Protein AF-A0ABD5DVR9-F1 (afdb_monomer_lite)

InterPro domains:
  IPR007803 Aspartyl/asparaginy/proline hydroxylase [PF05118] (5-92)
  IPR027443 Isopenicillin N synthase-like superfamily [G3DSA:2.60.120.330] (3-92)
  IPR051821 Aspartyl/Asparaginyl beta-hydroxylase domain-containing protein [PTHR46332] (7-92)

pLDDT: mean 89.51, std 7.0, range [68.69, 97.75]

Foldseek 3Di:
DLVVCVVVVVFAADPDCPCVVCVVQVVQVKTKAWQAAADAGDPVNCVVPVPVNVVVVVVNLPRTDMDMDGDPPGDDPDDDDPDDPDDDDDDD

Structure (mmCIF, N/CA/C/O backbone):
data_AF-A0ABD5DVR9-F1
#
_entry.id   AF-A0ABD5DVR9-F1
#
loop_
_atom_site.group_PDB
_atom_site.id
_atom_site.type_symbol
_atom_site.label_atom_id
_atom_site.label_alt_id
_atom_site.label_comp_id
_atom_site.label_asym_id
_atom_site.label_entity_id
_atom_site.label_seq_id
_atom_site.pdbx_PDB_ins_code
_atom_site.Cartn_x
_atom_site.Cartn_y
_atom_site.Cartn_z
_atom_site.occupancy
_atom_site.B_iso_or_equiv
_atom_site.auth_seq_id
_atom_site.auth_comp_id
_atom_site.auth_asym_id
_atom_site.auth_atom_id
_atom_site.pdbx_PDB_model_num
ATOM 1 N N . GLU A 1 1 ? -9.597 -12.277 0.999 1.00 94.75 1 GLU A N 1
ATOM 2 C CA . GLU A 1 1 ? -8.415 -12.037 1.863 1.00 94.75 1 GLU A CA 1
ATOM 3 C C . GLU A 1 1 ? -8.410 -10.635 2.485 1.00 94.75 1 GLU A C 1
ATOM 5 O O . GLU A 1 1 ? -8.333 -10.552 3.701 1.00 94.75 1 GLU A O 1
ATOM 10 N N . GLY A 1 2 ? -8.609 -9.547 1.726 1.00 94.00 2 GLY A N 1
ATOM 11 C CA . GLY A 1 2 ? -8.678 -8.184 2.297 1.00 94.00 2 GLY A CA 1
ATOM 12 C C . GLY A 1 2 ? -9.690 -8.002 3.447 1.00 94.00 2 GLY A C 1
ATOM 13 O O . GLY A 1 2 ? -9.328 -7.502 4.507 1.00 94.00 2 GLY A O 1
ATOM 14 N N . LEU A 1 3 ? -10.928 -8.493 3.293 1.00 94.69 3 LEU A N 1
ATOM 15 C CA . LEU A 1 3 ? -11.940 -8.462 4.367 1.00 94.69 3 LEU A CA 1
ATOM 16 C C . LEU A 1 3 ? -11.520 -9.262 5.611 1.00 94.69 3 LEU A C 1
ATOM 18 O O . LEU A 1 3 ? -11.795 -8.856 6.735 1.00 94.69 3 LEU A O 1
ATOM 22 N N . HIS A 1 4 ? -10.816 -10.379 5.416 1.00 95.88 4 HIS A N 1
ATOM 23 C CA . HIS A 1 4 ? -10.311 -11.195 6.517 1.00 95.88 4 HIS A CA 1
ATOM 24 C C . HIS A 1 4 ? -9.207 -10.460 7.291 1.00 95.88 4 HIS A C 1
ATOM 26 O O . HIS A 1 4 ? -9.239 -10.420 8.518 1.00 95.88 4 HIS A O 1
ATOM 32 N N . LEU A 1 5 ? -8.285 -9.787 6.591 1.00 96.62 5 LEU A N 1
ATOM 33 C CA . LEU A 1 5 ? -7.292 -8.920 7.234 1.00 96.62 5 LEU A CA 1
ATOM 34 C C . LEU A 1 5 ? -7.940 -7.788 8.038 1.00 96.62 5 LEU A C 1
ATOM 36 O O . LEU A 1 5 ? -7.414 -7.414 9.083 1.00 96.62 5 LEU A O 1
ATOM 40 N N . GLN A 1 6 ? -9.053 -7.231 7.553 1.00 93.31 6 GLN A N 1
ATOM 41 C CA . GLN A 1 6 ? -9.787 -6.187 8.264 1.00 93.31 6 GLN A CA 1
ATOM 42 C C . GLN A 1 6 ? -10.407 -6.719 9.563 1.00 93.31 6 GLN A C 1
ATOM 44 O O . GLN A 1 6 ? -10.290 -6.061 10.592 1.00 93.31 6 GLN A O 1
ATOM 49 N N . GLN A 1 7 ? -10.998 -7.919 9.538 1.00 94.69 7 GLN A N 1
ATOM 50 C CA . GLN A 1 7 ? -11.532 -8.590 10.734 1.00 94.69 7 GLN A CA 1
ATOM 51 C C . GLN A 1 7 ? -10.443 -8.912 11.767 1.00 94.69 7 GLN A C 1
ATOM 53 O O . GLN A 1 7 ? -10.694 -8.837 12.963 1.00 94.69 7 GLN A O 1
ATOM 58 N N . LEU A 1 8 ? -9.237 -9.255 11.305 1.00 95.25 8 LEU A N 1
ATOM 59 C CA . LEU A 1 8 ? -8.070 -9.521 12.153 1.00 95.25 8 LEU A CA 1
ATOM 60 C C . LEU A 1 8 ? -7.296 -8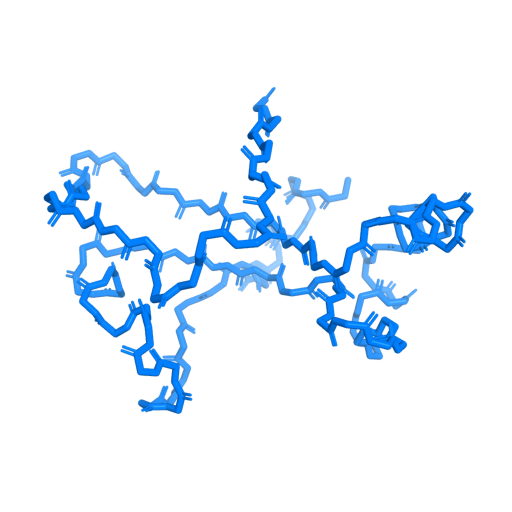.255 12.562 1.00 95.25 8 LEU A C 1
ATOM 62 O O . LEU A 1 8 ? -6.225 -8.368 13.159 1.00 95.25 8 LEU A O 1
ATOM 66 N N . GLU A 1 9 ? -7.775 -7.071 12.172 1.00 94.25 9 GLU A N 1
ATOM 67 C CA . GLU A 1 9 ? -7.123 -5.775 12.412 1.00 94.25 9 GLU A CA 1
ATOM 68 C C . GLU A 1 9 ? -5.670 -5.690 11.895 1.00 94.25 9 GLU A C 1
ATOM 70 O O . GLU A 1 9 ? -4.846 -4.915 12.383 1.00 94.25 9 GLU A O 1
ATOM 75 N N . GLN A 1 10 ? -5.345 -6.466 10.857 1.00 95.25 10 GLN A N 1
ATOM 76 C CA . GLN A 1 10 ? -4.008 -6.504 10.254 1.00 95.25 10 GLN A CA 1
ATOM 77 C C . GLN A 1 10 ? -3.773 -5.356 9.265 1.00 95.25 10 GLN A C 1
ATOM 79 O O . GLN A 1 10 ? -2.627 -5.021 8.964 1.00 95.25 10 GLN A O 1
ATOM 84 N N . ILE A 1 11 ? -4.839 -4.715 8.774 1.00 94.06 11 ILE A N 1
ATOM 85 C CA . ILE A 1 11 ? -4.737 -3.458 8.025 1.00 94.06 11 ILE A CA 1
ATOM 86 C C . ILE A 1 11 ? -4.626 -2.326 9.045 1.00 94.06 11 ILE A C 1
ATOM 88 O O . ILE A 1 11 ? -5.633 -1.866 9.584 1.00 94.06 11 ILE A O 1
ATOM 92 N N . LYS A 1 12 ? -3.399 -1.879 9.325 1.00 91.19 12 LYS A N 1
ATOM 93 C CA . LYS A 1 12 ? -3.101 -0.947 10.424 1.00 91.19 12 LYS A CA 1
ATOM 94 C C . LYS A 1 12 ? -2.295 0.274 9.983 1.00 91.19 12 LYS A C 1
ATOM 96 O O . LYS A 1 12 ? -1.766 0.330 8.871 1.00 91.19 12 LYS A O 1
ATOM 101 N N . ALA A 1 13 ? -2.262 1.290 10.843 1.00 87.69 13 ALA A N 1
ATOM 102 C CA . ALA A 1 13 ? -1.373 2.434 10.667 1.00 87.69 13 ALA A CA 1
ATOM 103 C C . ALA A 1 13 ? 0.089 1.994 10.864 1.00 87.69 13 ALA A C 1
ATOM 105 O O . 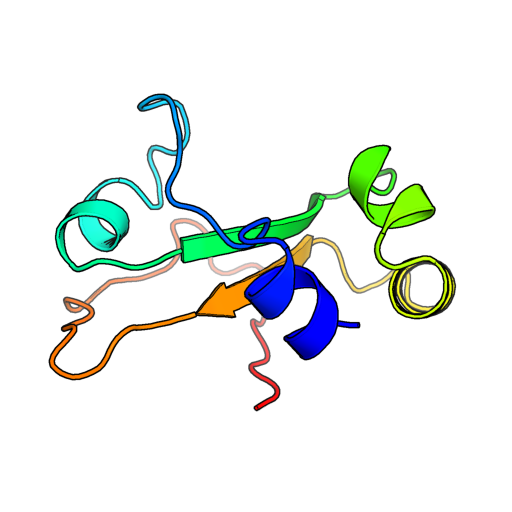ALA A 1 13 ? 0.349 0.928 11.423 1.00 87.69 13 ALA A O 1
ATOM 106 N N . ALA A 1 14 ? 1.051 2.789 10.393 1.00 83.38 14 ALA A N 1
ATOM 107 C CA . ALA A 1 14 ? 2.451 2.497 10.676 1.00 83.38 14 ALA A CA 1
ATOM 108 C C . ALA A 1 14 ? 2.738 2.643 12.179 1.00 83.38 14 ALA A C 1
ATOM 110 O O . ALA A 1 14 ? 2.420 3.666 12.780 1.00 83.38 14 ALA A O 1
ATOM 111 N N . ASP A 1 15 ? 3.381 1.630 12.764 1.00 77.75 15 ASP A N 1
ATOM 112 C CA . ASP A 1 15 ? 3.777 1.637 14.181 1.00 77.75 15 ASP A CA 1
ATOM 113 C C . ASP A 1 15 ? 4.962 2.593 14.444 1.00 77.75 15 ASP A C 1
ATOM 115 O O . ASP A 1 15 ? 5.233 2.978 15.580 1.00 77.75 15 ASP A O 1
ATOM 119 N N . LYS A 1 16 ? 5.703 2.960 13.389 1.00 78.69 16 LYS A N 1
ATOM 120 C CA . LYS A 1 16 ? 6.885 3.832 13.423 1.00 78.69 16 LYS A CA 1
ATOM 121 C C . LYS A 1 16 ? 6.811 4.856 12.287 1.00 78.69 16 LYS A C 1
ATOM 123 O O . LYS A 1 16 ? 6.159 4.630 11.275 1.00 78.69 16 LYS A O 1
ATOM 128 N N . TYR A 1 17 ? 7.549 5.959 12.406 1.00 71.56 17 TYR A N 1
ATOM 129 C CA . TYR A 1 17 ? 7.657 6.992 11.359 1.00 71.56 17 TYR A CA 1
ATOM 130 C C . TYR A 1 17 ? 8.638 6.624 10.232 1.00 71.56 17 TYR A C 1
ATOM 132 O O . TYR A 1 17 ? 9.292 7.495 9.659 1.00 71.56 17 TYR A O 1
ATOM 140 N N . ASN A 1 18 ? 8.775 5.335 9.925 1.00 77.69 18 ASN A N 1
ATOM 141 C CA . ASN A 1 18 ? 9.682 4.823 8.896 1.00 77.69 18 ASN A CA 1
ATOM 142 C C . ASN A 1 18 ? 9.081 4.865 7.480 1.00 77.69 18 ASN A C 1
ATOM 144 O O . ASN A 1 18 ? 9.769 4.541 6.517 1.00 77.69 18 ASN A O 1
ATOM 148 N N . ASP A 1 19 ? 7.841 5.337 7.340 1.00 74.25 19 ASP A N 1
ATOM 149 C CA . ASP A 1 19 ? 7.149 5.503 6.064 1.00 74.25 19 ASP A CA 1
ATOM 150 C C . ASP A 1 19 ? 7.000 6.969 5.686 1.00 74.25 19 ASP A C 1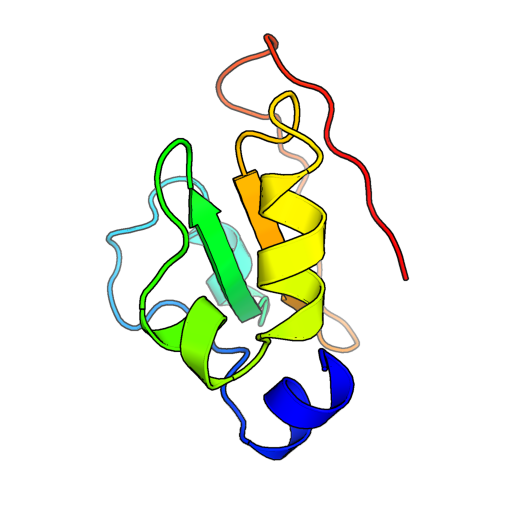
ATOM 152 O O . ASP A 1 19 ? 5.905 7.534 5.632 1.00 74.25 19 ASP A O 1
ATOM 156 N N . ALA A 1 20 ? 8.140 7.595 5.391 1.00 68.69 20 ALA A N 1
ATOM 157 C CA . ALA A 1 20 ? 8.229 9.021 5.091 1.00 68.69 20 ALA A CA 1
ATOM 158 C C . ALA A 1 20 ? 7.216 9.491 4.026 1.00 68.69 20 ALA A C 1
ATOM 160 O O . ALA A 1 20 ? 6.660 10.580 4.157 1.00 68.69 20 ALA A O 1
ATOM 161 N N . GLY A 1 21 ? 6.919 8.656 3.022 1.00 72.12 21 GLY A N 1
ATOM 162 C CA . GLY A 1 21 ? 5.948 8.958 1.963 1.00 72.12 21 GLY A CA 1
ATOM 163 C C . GLY A 1 21 ? 4.472 8.896 2.380 1.00 72.12 21 GLY A C 1
ATOM 164 O O . GLY A 1 21 ? 3.627 9.436 1.673 1.00 72.12 21 GLY A O 1
ATOM 165 N N . PHE A 1 22 ? 4.151 8.272 3.518 1.00 77.12 22 PHE A N 1
ATOM 166 C CA . PHE A 1 22 ? 2.773 8.022 3.968 1.00 77.12 22 PHE A CA 1
ATOM 167 C C . PHE A 1 22 ? 2.455 8.612 5.351 1.00 77.12 22 PHE A C 1
ATOM 169 O O . PHE A 1 22 ? 1.299 8.597 5.776 1.00 77.12 22 PHE A O 1
ATOM 176 N N . ASN A 1 23 ? 3.443 9.199 6.037 1.00 79.50 23 ASN A N 1
ATOM 177 C CA . ASN A 1 23 ? 3.293 9.786 7.375 1.00 79.50 23 ASN A CA 1
ATOM 178 C C . ASN A 1 23 ? 2.118 10.772 7.498 1.00 79.50 23 ASN A C 1
ATOM 180 O O . ASN A 1 23 ? 1.425 10.796 8.516 1.00 79.50 23 ASN A O 1
ATOM 184 N N . SER A 1 24 ? 1.868 11.585 6.470 1.00 75.94 24 SER A N 1
ATOM 185 C CA . SER A 1 24 ? 0.749 12.533 6.464 1.00 75.94 24 SER A CA 1
ATOM 186 C C . SER A 1 24 ? -0.619 11.853 6.347 1.00 75.94 24 SER A C 1
ATOM 188 O O . SER A 1 24 ? -1.595 12.399 6.856 1.00 75.94 24 SER A O 1
ATOM 190 N N . PHE A 1 25 ? -0.703 10.666 5.740 1.00 80.94 25 PHE A N 1
ATOM 191 C CA . PHE A 1 25 ? -1.958 9.926 5.576 1.00 80.94 25 PHE A CA 1
ATOM 192 C C . PHE A 1 25 ? -2.355 9.173 6.845 1.00 80.94 25 PHE A C 1
ATOM 194 O O . PHE A 1 25 ? -3.542 9.074 7.150 1.00 80.94 25 PHE A O 1
ATOM 201 N N . PHE A 1 26 ? -1.388 8.712 7.646 1.00 79.25 26 PHE A N 1
ATOM 202 C CA . PHE A 1 26 ? -1.699 8.088 8.939 1.00 79.25 26 PHE A CA 1
ATOM 203 C C . PHE A 1 26 ? -2.419 9.058 9.890 1.00 79.25 26 PHE A C 1
ATOM 205 O O . PHE A 1 26 ? -3.281 8.634 10.656 1.00 79.25 26 PHE A O 1
ATOM 212 N N . LYS A 1 27 ? -2.156 10.372 9.788 1.00 79.06 27 LYS A N 1
ATOM 213 C CA . LYS A 1 27 ? -2.864 11.403 10.575 1.00 79.06 27 LYS A CA 1
ATOM 214 C C . LYS A 1 27 ? -4.358 11.485 10.266 1.00 79.06 27 LYS A C 1
ATOM 216 O O . LYS A 1 27 ? -5.118 11.952 11.106 1.00 79.06 27 LYS A O 1
ATOM 221 N N . THR A 1 28 ? -4.777 11.061 9.075 1.00 80.06 28 THR A N 1
ATOM 222 C CA . THR A 1 28 ? -6.184 11.055 8.656 1.00 80.06 28 THR A CA 1
ATOM 223 C C . THR A 1 28 ? -6.792 9.656 8.691 1.00 80.06 28 THR A C 1
ATOM 225 O O . THR A 1 28 ? -7.832 9.427 8.085 1.00 80.06 28 THR A O 1
ATOM 228 N N . GLY A 1 29 ? -6.178 8.723 9.426 1.00 84.06 29 GLY A N 1
ATOM 229 C CA . GLY A 1 29 ? -6.732 7.393 9.679 1.00 84.06 29 GLY A CA 1
ATOM 230 C C . GLY A 1 29 ? -6.468 6.369 8.577 1.00 84.06 29 GLY A C 1
ATOM 231 O O . GLY A 1 29 ? -6.992 5.261 8.659 1.00 84.06 29 GLY A O 1
ATOM 232 N N . TRP A 1 30 ? -5.657 6.697 7.566 1.00 89.56 30 TRP A N 1
ATOM 233 C CA . TRP A 1 30 ? -5.270 5.730 6.541 1.00 89.56 30 TRP A CA 1
ATOM 234 C C . TRP A 1 30 ? -4.532 4.540 7.164 1.00 89.56 30 TRP A C 1
ATOM 236 O O . TRP A 1 30 ? -3.648 4.716 8.004 1.00 89.56 30 TRP A O 1
ATOM 246 N N . LYS A 1 31 ? -4.886 3.323 6.750 1.00 92.44 31 LYS A N 1
ATOM 247 C CA . LYS A 1 31 ? -4.262 2.074 7.207 1.00 92.44 31 LYS A CA 1
ATOM 248 C C . LYS A 1 31 ? -3.922 1.202 6.008 1.00 92.44 31 LYS A C 1
ATOM 250 O O . LYS A 1 31 ? -4.538 1.329 4.949 1.00 92.44 31 LYS A O 1
ATOM 255 N N . ARG A 1 32 ? -2.969 0.289 6.181 1.00 93.69 32 ARG A N 1
ATOM 256 C CA . ARG A 1 32 ? -2.510 -0.595 5.105 1.00 93.69 32 ARG A CA 1
ATOM 257 C C . ARG A 1 32 ? -2.016 -1.946 5.615 1.00 93.69 32 ARG A C 1
ATOM 259 O O . ARG A 1 32 ? -1.676 -2.099 6.785 1.00 93.69 32 ARG A O 1
ATOM 266 N N . PHE A 1 33 ? -1.898 -2.888 4.693 1.00 95.00 33 PHE A N 1
ATOM 267 C CA . PHE A 1 33 ? -1.195 -4.151 4.860 1.00 95.00 33 PHE A CA 1
ATOM 268 C C . PHE A 1 33 ? -0.389 -4.437 3.594 1.00 95.00 33 PHE A C 1
ATOM 270 O O . PHE A 1 33 ? -0.958 -4.552 2.507 1.00 95.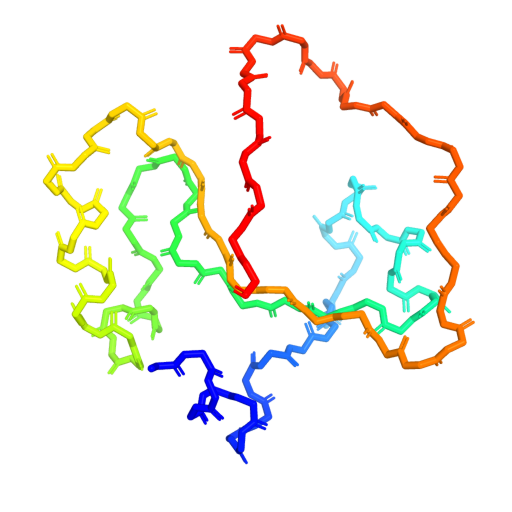00 33 PHE A O 1
ATOM 277 N N . TYR A 1 34 ? 0.932 -4.537 3.720 1.00 94.00 34 TYR A N 1
ATOM 278 C CA . TYR A 1 34 ? 1.809 -4.799 2.583 1.00 94.00 34 TYR A CA 1
ATOM 279 C C . TYR A 1 34 ? 1.761 -6.258 2.143 1.00 94.00 34 TYR A C 1
ATOM 281 O O . TYR A 1 34 ? 1.929 -7.163 2.955 1.00 94.00 34 TYR A O 1
ATOM 289 N N . LEU A 1 35 ? 1.603 -6.464 0.836 1.00 95.56 35 LEU A N 1
ATOM 290 C CA . LEU A 1 35 ? 1.728 -7.774 0.200 1.00 95.56 35 LEU A CA 1
ATOM 291 C C . LEU A 1 35 ? 3.132 -7.954 -0.378 1.00 95.56 35 LEU A C 1
ATOM 293 O O . LEU A 1 35 ? 3.799 -8.955 -0.126 1.00 95.56 35 LEU A O 1
ATOM 297 N N . LYS A 1 36 ? 3.590 -6.945 -1.126 1.00 93.69 36 LYS A N 1
ATOM 298 C CA . LYS A 1 36 ? 4.857 -6.952 -1.859 1.00 93.69 36 LYS A CA 1
ATOM 299 C C . LYS A 1 36 ? 5.444 -5.548 -1.917 1.00 93.69 36 LYS A C 1
ATOM 301 O O . LYS A 1 36 ? 4.707 -4.582 -2.138 1.00 93.69 36 LYS A O 1
ATOM 306 N N . TRP A 1 37 ? 6.762 -5.448 -1.772 1.00 90.06 37 TRP A N 1
ATOM 307 C CA . TRP A 1 37 ? 7.511 -4.215 -1.991 1.00 90.06 37 TRP A CA 1
ATOM 308 C C . TRP A 1 37 ? 8.806 -4.523 -2.748 1.00 90.06 37 TRP A C 1
ATOM 310 O O . TRP A 1 37 ? 9.822 -4.885 -2.167 1.00 90.06 37 TRP A O 1
ATOM 320 N N . TYR A 1 38 ? 8.729 -4.371 -4.064 1.00 85.75 38 TYR A N 1
ATOM 321 C CA . TYR A 1 38 ? 9.697 -4.773 -5.083 1.00 85.75 38 TYR A CA 1
ATOM 322 C C . TYR A 1 38 ? 9.909 -6.276 -5.209 1.00 85.75 38 TYR A C 1
ATOM 324 O O . TYR A 1 38 ? 9.288 -6.886 -6.079 1.00 85.75 38 TYR A O 1
ATOM 332 N N . GLU A 1 39 ? 10.799 -6.832 -4.396 1.00 82.44 39 GLU A N 1
ATOM 333 C CA . GLU A 1 39 ? 11.256 -8.217 -4.505 1.00 82.44 39 GLU A CA 1
ATOM 334 C C . GLU A 1 39 ? 10.222 -9.172 -3.890 1.00 82.44 39 GLU A C 1
ATOM 336 O O . GLU A 1 39 ? 9.044 -9.163 -4.266 1.00 82.44 39 GLU A O 1
ATOM 341 N N . ASP A 1 40 ? 10.646 -10.008 -2.949 1.00 82.62 40 ASP A N 1
ATOM 342 C CA . ASP A 1 40 ? 9.795 -11.025 -2.361 1.00 82.62 40 ASP A CA 1
ATOM 343 C C . ASP A 1 40 ? 8.601 -10.448 -1.594 1.00 82.62 40 ASP A C 1
ATOM 345 O O . ASP A 1 40 ? 8.588 -9.320 -1.086 1.00 82.62 40 ASP A O 1
ATOM 349 N N . ALA A 1 41 ? 7.558 -11.273 -1.514 1.00 85.94 41 ALA A N 1
ATOM 350 C CA . ALA A 1 41 ? 6.405 -10.989 -0.682 1.00 85.94 41 ALA A CA 1
ATOM 351 C C . ALA A 1 41 ? 6.809 -10.935 0.797 1.00 85.94 41 ALA A C 1
ATOM 353 O O . ALA A 1 41 ? 7.686 -11.671 1.255 1.00 85.94 41 ALA A O 1
ATOM 354 N N . HIS A 1 42 ? 6.121 -10.096 1.570 1.00 88.25 42 HIS A N 1
ATOM 355 C CA . HIS A 1 42 ? 6.352 -10.050 3.009 1.00 88.25 42 HIS A CA 1
ATOM 356 C C . HIS A 1 42 ? 5.976 -11.410 3.638 1.00 88.25 42 HIS A C 1
ATOM 358 O O . HIS A 1 42 ? 4.950 -11.977 3.253 1.00 88.25 42 HIS A O 1
ATOM 364 N N . PRO A 1 43 ? 6.714 -11.943 4.632 1.00 92.56 43 PRO A N 1
ATOM 365 C CA . PRO A 1 43 ? 6.381 -13.236 5.243 1.00 92.56 43 PRO A CA 1
ATOM 366 C C . PRO A 1 43 ? 4.931 -13.322 5.745 1.00 92.56 43 PRO A C 1
ATOM 368 O O . PRO A 1 43 ? 4.251 -14.326 5.541 1.00 92.56 43 PRO A O 1
ATOM 371 N N . SER A 1 44 ? 4.414 -12.227 6.316 1.00 94.19 44 SER A N 1
ATOM 372 C CA . SER A 1 44 ? 3.008 -12.142 6.737 1.00 94.19 44 SER A CA 1
ATOM 373 C C . SER A 1 44 ? 2.020 -12.200 5.570 1.00 94.19 44 SER A C 1
ATOM 375 O O . SER A 1 44 ? 0.913 -12.694 5.751 1.00 94.19 44 SER A O 1
ATOM 377 N N . ALA A 1 45 ? 2.390 -11.717 4.381 1.00 95.75 45 ALA A N 1
ATOM 378 C CA . ALA A 1 45 ? 1.546 -11.782 3.191 1.00 95.75 45 ALA A CA 1
ATOM 379 C C . ALA A 1 45 ? 1.394 -13.226 2.708 1.00 95.75 45 ALA A C 1
ATOM 381 O O . ALA A 1 45 ? 0.275 -13.664 2.454 1.00 95.75 45 ALA A O 1
ATOM 382 N N . SER A 1 46 ? 2.487 -13.991 2.690 1.00 94.44 46 SER A N 1
ATOM 383 C CA . SER A 1 46 ? 2.457 -15.418 2.351 1.00 94.44 46 SER A CA 1
ATOM 384 C C . SER A 1 46 ? 1.581 -16.230 3.311 1.00 94.44 46 SER A C 1
ATOM 386 O O . SER A 1 46 ? 0.931 -17.179 2.884 1.00 94.44 46 SER A O 1
ATOM 388 N N . GLN A 1 47 ? 1.540 -15.853 4.594 1.00 95.81 47 GLN A N 1
ATOM 389 C CA . GLN A 1 47 ? 0.726 -16.529 5.608 1.00 95.81 47 GLN A CA 1
ATOM 390 C C . GLN A 1 47 ? -0.750 -16.105 5.576 1.00 95.81 47 GLN A C 1
ATOM 392 O O . GLN A 1 47 ? -1.635 -16.953 5.647 1.00 95.81 47 GLN A O 1
ATOM 397 N N . LEU A 1 48 ? -1.025 -14.799 5.523 1.00 97.12 48 LEU A N 1
ATOM 398 C CA . LEU A 1 48 ? -2.374 -14.250 5.713 1.00 97.12 48 LEU A CA 1
ATOM 399 C C . LEU A 1 48 ? -3.130 -14.032 4.399 1.00 97.12 48 LEU A C 1
ATOM 401 O O . LEU A 1 48 ? -4.350 -13.884 4.409 1.00 97.12 48 LEU A O 1
ATOM 405 N N . CYS A 1 49 ? -2.412 -13.945 3.280 1.00 97.50 49 CYS A N 1
ATOM 406 C CA . CYS A 1 49 ? -2.959 -13.726 1.941 1.00 97.50 49 CYS A CA 1
ATOM 407 C C . CYS A 1 49 ? -2.290 -14.652 0.905 1.00 97.50 49 CYS A C 1
ATOM 409 O O . CYS A 1 49 ? -1.712 -14.153 -0.070 1.00 97.50 49 CYS A O 1
ATOM 411 N N . PRO A 1 50 ? -2.282 -15.983 1.111 1.00 96.88 50 PRO A N 1
ATOM 412 C CA . PRO A 1 50 ? -1.566 -16.913 0.240 1.00 96.88 5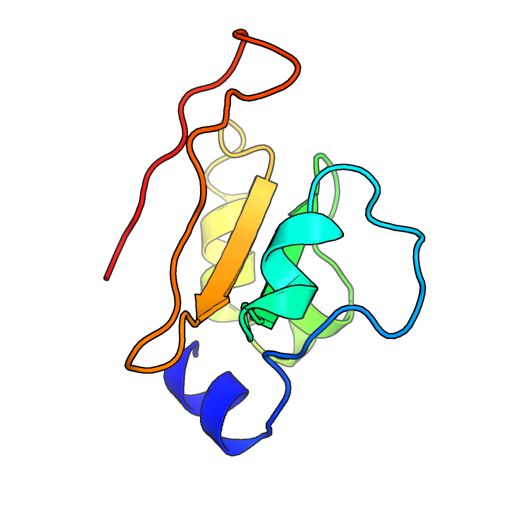0 PRO A CA 1
ATOM 413 C C . PRO A 1 50 ? -2.038 -16.859 -1.219 1.00 96.88 50 PRO A C 1
ATOM 415 O O . PRO A 1 50 ? -1.208 -16.972 -2.122 1.00 96.88 50 PRO A O 1
ATOM 418 N N . GLN A 1 51 ? -3.333 -16.641 -1.474 1.00 97.75 51 GLN A N 1
ATOM 419 C CA . GLN A 1 51 ? -3.872 -16.624 -2.837 1.00 97.75 51 GLN A CA 1
ATOM 420 C C . GLN A 1 51 ? -3.451 -15.356 -3.582 1.00 97.75 51 GLN A C 1
ATOM 422 O O . GLN A 1 51 ? -2.920 -15.435 -4.690 1.00 97.75 51 GLN A O 1
ATOM 427 N N . THR A 1 52 ? -3.614 -14.187 -2.957 1.00 96.88 52 THR A N 1
ATOM 428 C CA . THR A 1 52 ? -3.165 -12.914 -3.542 1.00 96.88 52 THR A CA 1
ATOM 429 C C . THR A 1 52 ? -1.645 -12.899 -3.710 1.00 96.88 52 THR A C 1
ATOM 431 O O . THR A 1 52 ? -1.136 -12.405 -4.713 1.00 96.88 52 THR A O 1
ATOM 434 N N . THR A 1 53 ? -0.902 -13.479 -2.764 1.00 96.38 53 THR A N 1
ATOM 435 C CA . THR A 1 53 ? 0.561 -13.586 -2.851 1.00 96.38 53 THR A CA 1
ATOM 436 C C . THR A 1 53 ? 1.001 -14.469 -4.019 1.00 96.38 53 THR A C 1
ATOM 438 O O . THR A 1 53 ? 1.942 -14.106 -4.725 1.00 96.38 53 THR A O 1
ATOM 441 N N . ALA A 1 54 ? 0.320 -15.594 -4.257 1.00 96.25 54 ALA A N 1
ATOM 442 C CA . ALA A 1 54 ? 0.574 -16.440 -5.421 1.00 96.25 54 ALA A CA 1
ATOM 443 C C . ALA A 1 54 ? 0.282 -15.691 -6.733 1.00 96.25 54 ALA A C 1
ATOM 445 O O . ALA A 1 54 ? 1.148 -15.633 -7.597 1.00 96.25 54 ALA A O 1
ATOM 446 N N . LEU A 1 55 ? -0.864 -15.010 -6.832 1.00 96.19 55 LEU A N 1
ATOM 447 C CA . LEU A 1 55 ? -1.221 -14.203 -8.005 1.00 96.19 55 LEU A CA 1
ATOM 448 C C . LEU A 1 55 ? -0.162 -13.130 -8.318 1.00 96.19 55 LEU A C 1
ATOM 450 O O . LEU A 1 55 ? 0.242 -12.953 -9.463 1.00 96.19 55 LEU A O 1
ATOM 454 N N . LEU A 1 56 ? 0.316 -12.410 -7.300 1.00 95.62 56 LEU A N 1
ATOM 455 C CA . LEU A 1 56 ? 1.340 -11.372 -7.470 1.00 95.62 56 LEU A CA 1
ATOM 456 C C . LEU A 1 56 ? 2.696 -11.925 -7.930 1.00 95.62 56 LEU A C 1
ATOM 458 O O . LEU A 1 56 ? 3.497 -11.177 -8.498 1.00 95.62 56 LEU A O 1
ATOM 462 N N . ARG A 1 57 ? 2.971 -13.209 -7.677 1.00 94.06 57 ARG A N 1
ATOM 463 C CA . ARG A 1 57 ? 4.175 -13.892 -8.165 1.00 94.06 57 ARG A CA 1
ATOM 464 C C . ARG A 1 57 ? 4.116 -14.111 -9.674 1.00 94.06 57 ARG A C 1
ATOM 466 O O . ARG A 1 57 ? 5.133 -13.944 -10.341 1.00 94.06 57 ARG A O 1
ATOM 473 N N . ASP A 1 58 ? 2.927 -14.380 -10.200 1.00 96.31 58 ASP A N 1
ATOM 474 C CA . ASP A 1 58 ? 2.701 -14.625 -11.627 1.00 96.31 58 ASP A CA 1
ATOM 475 C C . ASP A 1 58 ? 2.679 -13.327 -12.460 1.00 96.31 58 ASP A C 1
ATOM 477 O O . ASP A 1 58 ? 2.680 -13.368 -13.690 1.00 96.31 58 ASP A O 1
ATOM 481 N N . ILE A 1 59 ? 2.704 -12.154 -11.808 1.00 95.12 59 ILE A N 1
ATOM 482 C CA . ILE A 1 59 ? 2.669 -10.833 -12.452 1.00 95.12 59 ILE A CA 1
ATOM 483 C C . ILE A 1 59 ? 3.933 -10.025 -12.079 1.00 95.12 59 ILE A C 1
ATOM 485 O O . ILE A 1 59 ? 3.877 -9.089 -11.273 1.00 95.12 59 ILE A O 1
ATOM 489 N N . PRO A 1 60 ? 5.106 -10.327 -12.670 1.00 92.06 60 PRO A N 1
ATOM 490 C CA . PRO A 1 60 ? 6.393 -9.728 -12.281 1.00 92.06 60 PRO A CA 1
ATOM 491 C C . PRO A 1 60 ? 6.514 -8.218 -12.568 1.00 92.06 60 PRO A C 1
ATOM 493 O O . PRO A 1 60 ? 7.417 -7.545 -12.048 1.00 92.06 60 PRO A O 1
ATOM 496 N N . SER A 1 61 ? 5.612 -7.667 -13.387 1.00 93.81 61 SER A N 1
ATOM 497 C CA . SER A 1 61 ? 5.492 -6.225 -13.625 1.00 93.81 61 SER A CA 1
ATOM 498 C C . SER A 1 61 ? 4.938 -5.474 -12.409 1.00 93.81 61 SER A C 1
ATOM 500 O O . SER A 1 61 ? 5.259 -4.299 -12.229 1.00 93.81 61 SER A O 1
ATOM 502 N N . VAL A 1 62 ? 4.182 -6.139 -11.527 1.00 95.12 62 VAL A N 1
ATOM 503 C CA . VAL A 1 62 ? 3.720 -5.545 -10.269 1.00 95.12 62 VAL A CA 1
ATOM 504 C C . VAL A 1 62 ? 4.877 -5.525 -9.281 1.00 95.12 62 VAL A C 1
ATOM 506 O O . VAL A 1 62 ? 5.285 -6.553 -8.732 1.00 95.12 62 VAL A O 1
ATOM 509 N N . LYS A 1 63 ? 5.419 -4.326 -9.061 1.00 93.25 63 LYS A N 1
ATOM 510 C CA . LYS A 1 63 ? 6.523 -4.104 -8.122 1.00 93.25 63 LYS A CA 1
ATOM 511 C C . LYS A 1 63 ? 6.040 -3.947 -6.690 1.00 93.25 63 LYS A C 1
ATOM 513 O O . LYS A 1 63 ? 6.688 -4.451 -5.793 1.00 93.25 63 LYS A O 1
ATOM 518 N N . ALA A 1 64 ? 4.900 -3.313 -6.450 1.00 94.19 64 ALA A N 1
ATOM 519 C CA . ALA A 1 64 ? 4.379 -3.142 -5.100 1.00 94.19 64 ALA A CA 1
ATOM 520 C C . ALA A 1 64 ? 2.872 -3.373 -5.061 1.00 94.19 64 ALA A C 1
ATOM 522 O O . ALA A 1 64 ? 2.155 -2.982 -5.981 1.00 94.19 64 ALA A O 1
ATOM 523 N N . ALA A 1 65 ? 2.406 -3.988 -3.979 1.00 96.06 65 ALA A N 1
ATOM 524 C CA . ALA A 1 65 ? 0.994 -4.233 -3.733 1.00 96.06 65 ALA A CA 1
ATOM 525 C C . ALA A 1 65 ? 0.704 -4.182 -2.232 1.00 96.06 65 ALA A C 1
ATOM 527 O O . ALA A 1 65 ? 1.513 -4.613 -1.403 1.00 96.06 65 ALA A O 1
ATOM 528 N N . MET A 1 66 ? -0.464 -3.657 -1.881 1.00 95.88 66 MET A N 1
ATOM 529 C CA . MET A 1 66 ? -0.947 -3.594 -0.509 1.00 95.88 66 MET A CA 1
ATOM 530 C C . MET A 1 66 ? -2.472 -3.556 -0.497 1.00 95.88 66 MET A C 1
ATOM 532 O O . MET A 1 66 ? -3.083 -3.048 -1.436 1.00 95.88 66 MET A O 1
ATOM 536 N N . PHE A 1 67 ? -3.069 -4.024 0.591 1.00 96.44 67 PHE A N 1
ATOM 537 C CA . PHE A 1 67 ? -4.425 -3.623 0.947 1.00 96.44 67 PHE A CA 1
ATOM 538 C C . PHE A 1 67 ? -4.357 -2.291 1.685 1.00 96.44 67 PHE A C 1
ATOM 540 O O . PHE A 1 67 ? -3.458 -2.083 2.499 1.00 96.44 67 PHE A O 1
ATOM 547 N N . ALA A 1 68 ? -5.296 -1.394 1.410 1.00 94.19 68 ALA A N 1
ATOM 548 C CA . ALA A 1 68 ? -5.384 -0.103 2.072 1.00 94.19 68 ALA A CA 1
ATOM 549 C C . ALA A 1 68 ? -6.838 0.203 2.419 1.00 94.19 68 ALA A C 1
ATOM 551 O O . ALA A 1 68 ? -7.738 -0.078 1.632 1.00 94.19 68 ALA A O 1
ATOM 552 N N . THR A 1 69 ? -7.058 0.798 3.587 1.00 93.19 69 THR A N 1
ATOM 553 C CA . THR A 1 69 ? -8.380 1.267 4.011 1.00 93.19 69 THR A CA 1
ATOM 554 C C . THR A 1 69 ? -8.309 2.741 4.347 1.00 93.19 69 THR A C 1
ATOM 556 O O . THR A 1 69 ? -7.399 3.190 5.053 1.00 93.19 69 THR A O 1
ATOM 559 N N . LEU A 1 70 ? -9.306 3.471 3.869 1.00 90.56 70 LEU A N 1
ATOM 560 C CA . LEU A 1 70 ? -9.536 4.863 4.197 1.00 90.56 70 LEU A CA 1
ATOM 561 C C . LEU A 1 70 ? -10.840 4.932 5.012 1.00 90.56 70 LEU A C 1
ATOM 563 O O . LEU A 1 70 ? -11.878 4.538 4.483 1.00 90.56 70 LEU A O 1
ATOM 567 N N . PRO A 1 71 ? -10.793 5.333 6.294 1.00 87.75 71 PRO A N 1
ATOM 568 C CA . PRO A 1 71 ? -11.991 5.487 7.111 1.00 87.75 71 PRO A CA 1
ATOM 569 C C . PRO A 1 71 ? -12.967 6.517 6.543 1.00 87.75 71 PRO A C 1
ATOM 571 O O . PRO A 1 71 ? -12.601 7.382 5.745 1.00 87.75 71 PRO A O 1
ATOM 574 N N . ASP A 1 72 ? -14.213 6.443 7.002 1.00 89.50 72 ASP A N 1
ATOM 575 C CA . ASP A 1 72 ? -15.200 7.469 6.691 1.00 89.50 72 ASP A CA 1
ATOM 576 C C . ASP A 1 72 ? -14.751 8.847 7.209 1.00 89.50 72 ASP A C 1
ATOM 578 O O . ASP A 1 72 ? -14.101 8.965 8.252 1.00 89.50 72 ASP A O 1
ATOM 582 N N . GLY A 1 73 ? -15.044 9.895 6.440 1.00 85.25 73 GLY A N 1
ATOM 583 C CA . GLY A 1 73 ? -14.613 11.267 6.727 1.00 85.25 73 GLY A CA 1
ATOM 584 C C . GLY A 1 73 ? -13.111 11.544 6.558 1.00 85.25 73 GLY A C 1
ATOM 585 O O . GLY A 1 73 ? -12.678 12.692 6.707 1.00 85.25 73 GLY A O 1
ATOM 586 N N . SER A 1 74 ? -12.290 10.547 6.219 1.00 85.50 74 SER A N 1
ATOM 587 C CA . SER A 1 74 ? -10.863 10.753 5.978 1.00 85.50 74 SER A CA 1
ATOM 588 C C . SER A 1 74 ? -10.604 11.573 4.716 1.00 85.50 74 SER A C 1
ATOM 590 O O . SER A 1 74 ? -11.192 11.361 3.656 1.00 85.50 74 SER A O 1
ATOM 592 N N . ARG A 1 75 ? -9.636 12.490 4.804 1.00 82.00 75 ARG A N 1
ATOM 593 C CA . ARG A 1 75 ? -9.209 13.329 3.680 1.00 82.00 75 ARG A CA 1
ATOM 594 C C . ARG A 1 75 ? -7.783 12.999 3.263 1.00 82.00 75 ARG A C 1
ATOM 596 O O . ARG A 1 75 ? -6.861 13.064 4.078 1.00 82.00 75 ARG A O 1
ATOM 603 N N . LEU A 1 76 ? -7.591 12.728 1.974 1.00 82.69 76 LEU A N 1
ATOM 604 C CA . LEU A 1 76 ? -6.266 12.669 1.363 1.00 82.69 76 LEU A CA 1
ATOM 605 C C . LEU A 1 76 ? -5.910 14.063 0.820 1.00 82.69 76 LEU A C 1
ATOM 607 O O . LEU A 1 76 ? -6.601 14.565 -0.071 1.00 82.69 76 LEU A O 1
ATOM 611 N N . PRO A 1 77 ? -4.874 14.739 1.351 1.00 84.00 77 PRO A N 1
ATOM 612 C CA . PRO A 1 77 ? -4.429 16.010 0.795 1.00 84.00 77 PRO A CA 1
ATOM 613 C C . PRO A 1 77 ? -3.890 15.811 -0.627 1.00 84.00 77 PRO A C 1
ATOM 615 O O . PRO A 1 77 ? -3.485 14.710 -1.010 1.00 84.00 77 PRO A O 1
ATOM 618 N N . ARG A 1 78 ? -3.849 16.894 -1.411 1.00 87.38 78 ARG A N 1
ATOM 619 C CA . ARG A 1 78 ? -3.205 16.876 -2.732 1.00 87.38 78 ARG A CA 1
ATOM 620 C C . ARG A 1 78 ? -1.748 16.445 -2.564 1.00 87.38 78 ARG A C 1
ATOM 622 O O . ARG A 1 78 ? -1.011 17.060 -1.799 1.00 87.38 78 ARG A O 1
ATOM 629 N N . HIS A 1 79 ? -1.352 15.405 -3.283 1.00 85.81 79 HIS A N 1
ATOM 630 C CA . HIS A 1 79 ? -0.004 14.852 -3.259 1.00 85.81 79 HIS A CA 1
ATOM 631 C C . HIS A 1 79 ? 0.373 14.341 -4.651 1.00 85.81 79 HIS A C 1
ATOM 633 O O . HIS A 1 79 ? -0.468 14.263 -5.550 1.00 85.81 79 HIS A O 1
ATOM 639 N N . ARG A 1 80 ? 1.655 14.036 -4.833 1.00 85.56 80 ARG A N 1
ATOM 640 C CA . ARG A 1 80 ? 2.208 13.391 -6.024 1.00 85.56 80 ARG A CA 1
ATOM 641 C C . ARG A 1 80 ? 3.209 12.349 -5.564 1.00 85.56 80 ARG A C 1
ATOM 643 O O . ARG A 1 80 ? 3.829 12.529 -4.516 1.00 85.56 80 ARG A O 1
ATOM 650 N N . ASP A 1 81 ? 3.3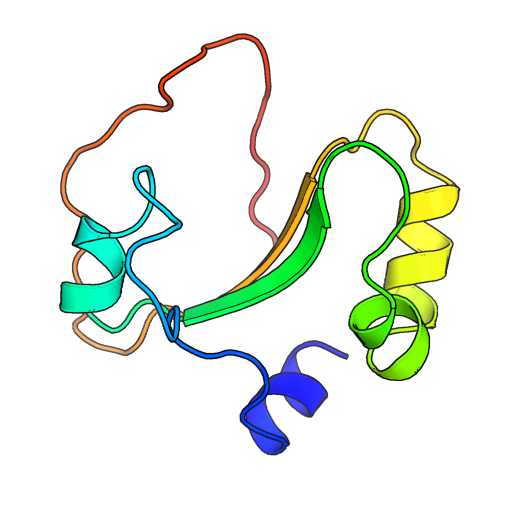60 11.288 -6.341 1.00 84.00 81 ASP A N 1
ATOM 651 C CA . ASP A 1 81 ? 4.428 10.335 -6.083 1.00 84.00 81 ASP A CA 1
ATOM 652 C C . ASP A 1 81 ? 5.800 11.012 -6.236 1.00 84.00 81 ASP A C 1
ATOM 654 O O . ASP A 1 81 ? 5.961 11.894 -7.087 1.00 84.00 81 ASP A O 1
ATOM 658 N N . PRO A 1 82 ? 6.801 10.606 -5.433 1.00 84.31 82 PRO A N 1
ATOM 659 C CA . PRO A 1 82 ? 8.157 11.143 -5.533 1.00 84.31 82 PRO A CA 1
ATOM 660 C C . PRO A 1 82 ? 8.839 10.772 -6.860 1.00 84.31 82 PRO A C 1
ATOM 662 O O . PRO A 1 82 ? 9.849 11.369 -7.220 1.00 84.31 82 PRO A O 1
ATOM 665 N N . TYR A 1 83 ? 8.297 9.786 -7.582 1.00 85.88 83 TYR A N 1
ATOM 666 C CA . TYR A 1 83 ? 8.847 9.264 -8.823 1.00 85.88 83 TYR A CA 1
ATOM 667 C C . TYR A 1 83 ? 7.734 8.895 -9.813 1.00 85.88 83 TYR A C 1
ATOM 669 O O . TYR A 1 83 ? 6.805 8.169 -9.470 1.00 85.88 83 TYR A O 1
ATOM 677 N N . ALA A 1 84 ? 7.851 9.364 -11.058 1.00 89.81 84 ALA A N 1
ATOM 678 C CA . ALA A 1 84 ? 6.855 9.179 -12.118 1.00 89.81 84 ALA A CA 1
ATOM 679 C C . ALA A 1 84 ? 7.141 7.975 -13.045 1.00 89.81 84 ALA A C 1
ATOM 681 O O . ALA A 1 84 ? 6.745 7.985 -14.205 1.00 89.81 84 ALA A O 1
ATOM 682 N N . GLY A 1 85 ? 7.849 6.947 -12.565 1.00 91.50 85 GLY A N 1
ATOM 683 C CA . GLY A 1 85 ? 8.189 5.756 -13.362 1.00 91.50 85 GLY A CA 1
ATOM 684 C C . GLY A 1 85 ? 7.274 4.550 -13.150 1.00 91.50 85 GLY A C 1
ATOM 685 O O . GLY A 1 85 ? 7.637 3.438 -13.518 1.00 91.50 85 GLY A O 1
ATOM 686 N N . SER A 1 86 ? 6.111 4.733 -12.522 1.00 91.25 86 SER A N 1
ATOM 687 C CA . SER A 1 86 ? 5.147 3.651 -12.308 1.00 91.25 86 SER A CA 1
ATOM 688 C C . SER A 1 86 ? 3.712 4.145 -12.429 1.00 91.25 86 SER A C 1
ATOM 690 O O . SER A 1 86 ? 3.429 5.326 -12.225 1.00 91.25 86 SER A O 1
ATOM 692 N N . LEU A 1 87 ? 2.810 3.220 -12.752 1.00 93.38 87 LEU A N 1
ATOM 693 C CA . LEU A 1 87 ? 1.370 3.432 -12.695 1.00 93.38 87 LEU A CA 1
ATOM 694 C C . LEU A 1 87 ? 0.814 2.744 -11.449 1.00 93.38 87 LEU A C 1
ATOM 696 O O . LEU A 1 87 ? 1.211 1.625 -11.118 1.00 93.38 87 LEU A O 1
ATOM 700 N N . ARG A 1 88 ? -0.120 3.412 -10.770 1.00 94.06 88 ARG A N 1
ATOM 701 C CA . ARG A 1 88 ? -0.824 2.878 -9.603 1.00 94.06 88 ARG A CA 1
ATOM 702 C C . ARG A 1 88 ? -2.269 2.584 -9.973 1.00 94.06 88 ARG A C 1
ATOM 704 O O . ARG A 1 88 ? -2.997 3.481 -10.385 1.00 94.06 88 ARG A O 1
ATOM 711 N N . PHE A 1 89 ? -2.672 1.335 -9.783 1.00 95.06 89 PHE A N 1
ATOM 712 C CA . PHE A 1 89 ? -4.047 0.885 -9.965 1.00 95.06 89 PHE A CA 1
ATOM 713 C C . PHE A 1 89 ? -4.734 0.769 -8.603 1.00 95.06 89 PHE A C 1
ATOM 715 O O . PHE A 1 89 ? -4.108 0.343 -7.631 1.00 95.06 89 PHE A O 1
ATOM 722 N N . HIS A 1 90 ? -6.013 1.137 -8.535 1.00 94.69 90 HIS A N 1
ATOM 723 C CA . HIS A 1 90 ? -6.863 0.915 -7.366 1.00 94.69 90 HIS A CA 1
ATOM 724 C C . HIS A 1 90 ? -7.985 -0.055 -7.741 1.00 94.69 90 HIS A C 1
ATOM 726 O O . HIS A 1 90 ? -8.690 0.170 -8.722 1.00 94.69 90 HIS A O 1
ATOM 732 N N . LEU A 1 91 ? -8.123 -1.121 -6.954 1.00 93.81 91 LEU A N 1
ATOM 733 C CA . LEU A 1 91 ? -9.197 -2.109 -7.035 1.00 93.81 91 LEU A CA 1
ATOM 734 C C . LEU A 1 91 ? -9.995 -2.022 -5.728 1.00 93.81 91 LEU A C 1
ATOM 736 O O . LEU A 1 91 ? -9.385 -2.089 -4.659 1.00 93.81 91 LEU A O 1
ATOM 740 N N . GLY A 1 92 ? -11.309 -1.816 -5.827 1.00 87.19 92 GLY A N 1
ATOM 741 C CA . GLY A 1 92 ? -12.229 -1.647 -4.697 1.00 87.19 92 GLY A CA 1
ATOM 742 C C . GLY A 1 92 ? -13.316 -2.703 -4.687 1.00 87.19 92 GLY A C 1
ATOM 743 O O . GLY A 1 92 ? -13.677 -3.162 -5.793 1.00 87.19 92 GLY A O 1
#

Organism: Acinetobacter baumannii (NCBI:txid470)

Sequence (92 aa):
EGLHLQQLEQIKAADKYNDAGFNSFFKTGWKRFYLKWYEDAHPSASQLCPQTTALLRDIPSVKAAMFATLPDGSRLPRHRDPYAGSLRFHLG

Secondary structure (DSSP, 8-state):
-HHHHHHTT-SB--SSTT-TTTHHHHTTT-EEEEEEESSSBPHHHHHH-HHHHHHHHS-TT--EEEEEE--TT----S---S--S-------

Radius of gyration: 13.55 Å; chains: 1; bounding box: 26×34×28 Å